Protein AF-A0A497NGQ5-F1 (afdb_monomer_lite)

Radius of gyration: 31.99 Å; chains: 1; bounding box: 76×25×79 Å

Foldseek 3Di:
DPPVVVVVVVVVVVVVVVVVVVVVVVVVVVVVVVVVVVVVPPPPPDPPQQDQQDADCDDPRGGDGNVPDQLVVLVVCLVPDDPPDPNHDPNSNVNCVVCVVVSVVVVVVVVD

Structure (mmCIF, N/CA/C/O backbone):
data_AF-A0A497NGQ5-F1
#
_entry.id   AF-A0A497NGQ5-F1
#
loop_
_atom_site.group_PDB
_atom_site.id
_atom_site.type_symbol
_atom_site.label_atom_id
_atom_site.label_alt_id
_atom_site.label_comp_id
_atom_site.label_asym_id
_atom_site.label_entity_id
_atom_site.label_seq_id
_atom_site.pdbx_PDB_ins_code
_atom_site.Cartn_x
_atom_site.Cartn_y
_atom_site.Cartn_z
_atom_site.occupancy
_atom_site.B_iso_or_equiv
_atom_site.auth_seq_id
_atom_site.auth_comp_id
_atom_site.auth_asym_id
_atom_site.auth_atom_id
_atom_site.pdbx_PDB_model_num
ATOM 1 N N . MET A 1 1 ? 57.419 -3.528 -59.168 1.00 58.94 1 MET A N 1
ATOM 2 C CA . MET A 1 1 ? 57.003 -3.843 -57.779 1.00 58.94 1 MET A CA 1
ATOM 3 C C . MET A 1 1 ? 55.748 -3.108 -57.277 1.00 58.94 1 MET A C 1
ATOM 5 O O . MET A 1 1 ? 55.153 -3.591 -56.328 1.00 58.94 1 MET A O 1
ATOM 9 N N . GLY A 1 2 ? 55.272 -2.009 -57.889 1.00 70.38 2 GLY A N 1
ATOM 10 C CA . GLY A 1 2 ? 54.197 -1.188 -57.288 1.00 70.38 2 GLY A CA 1
ATOM 11 C C . GLY A 1 2 ? 52.752 -1.724 -57.343 1.00 70.38 2 GLY A C 1
ATOM 12 O O . GLY A 1 2 ? 51.995 -1.528 -56.400 1.00 70.38 2 GLY A O 1
ATOM 13 N N . LYS A 1 3 ? 52.331 -2.424 -58.407 1.00 72.06 3 LYS A N 1
ATOM 14 C CA . LYS A 1 3 ? 50.900 -2.763 -58.611 1.00 72.06 3 LYS A CA 1
ATOM 15 C C . LYS A 1 3 ? 50.364 -3.842 -57.656 1.00 72.06 3 LYS A C 1
ATOM 17 O O . LYS A 1 3 ? 49.210 -3.763 -57.241 1.00 72.06 3 LYS A O 1
ATOM 22 N N . SER A 1 4 ? 51.188 -4.829 -57.298 1.00 74.31 4 SER A N 1
ATOM 23 C CA . SER A 1 4 ? 50.802 -5.893 -56.357 1.00 74.31 4 SER A CA 1
ATOM 24 C C . SER A 1 4 ? 50.713 -5.376 -54.921 1.00 74.31 4 SER A C 1
ATOM 26 O O . SER A 1 4 ? 49.785 -5.730 -54.203 1.00 74.31 4 SER A O 1
ATOM 28 N N . PHE A 1 5 ? 51.615 -4.468 -54.537 1.00 74.25 5 PHE A N 1
ATOM 29 C CA . PHE A 1 5 ? 51.617 -3.831 -53.220 1.00 74.25 5 PHE A CA 1
ATOM 30 C C . PHE A 1 5 ? 50.379 -2.948 -53.005 1.00 74.25 5 PHE A C 1
ATOM 32 O O . PHE A 1 5 ? 49.721 -3.039 -51.976 1.00 74.25 5 PHE A O 1
ATOM 39 N N . ILE A 1 6 ? 49.988 -2.172 -54.022 1.00 78.31 6 ILE A N 1
ATOM 40 C CA . ILE A 1 6 ? 48.772 -1.344 -53.977 1.00 78.31 6 ILE A CA 1
ATOM 41 C C . ILE A 1 6 ? 47.511 -2.213 -53.856 1.00 78.31 6 ILE A C 1
ATOM 43 O O . ILE A 1 6 ? 46.589 -1.857 -53.127 1.00 78.31 6 ILE A O 1
ATOM 47 N N . LYS A 1 7 ? 47.455 -3.368 -54.537 1.00 77.69 7 LYS A N 1
ATOM 48 C CA . LYS A 1 7 ? 46.337 -4.316 -54.390 1.00 77.69 7 LYS A CA 1
ATOM 49 C C . LYS A 1 7 ? 46.268 -4.893 -52.975 1.00 77.69 7 LYS A C 1
ATOM 51 O O . LYS A 1 7 ? 45.189 -4.891 -52.397 1.00 77.69 7 LYS A O 1
ATOM 56 N N . LEU A 1 8 ? 47.400 -5.322 -52.417 1.00 76.00 8 LEU A N 1
ATOM 57 C CA . LEU A 1 8 ? 47.479 -5.840 -51.047 1.00 76.00 8 LEU A CA 1
ATOM 58 C C . LEU A 1 8 ? 47.040 -4.786 -50.022 1.00 76.00 8 LEU A C 1
ATOM 60 O O . LEU A 1 8 ? 46.185 -5.077 -49.195 1.00 76.00 8 LEU A O 1
ATOM 64 N N . TYR A 1 9 ? 47.526 -3.549 -50.150 1.00 83.62 9 TYR A N 1
ATOM 65 C CA . TYR A 1 9 ? 47.144 -2.438 -49.275 1.00 83.62 9 TYR A CA 1
ATOM 66 C C . TYR A 1 9 ? 45.639 -2.133 -49.328 1.00 83.62 9 TYR A C 1
ATOM 68 O O . TYR A 1 9 ? 44.996 -1.938 -48.298 1.00 83.62 9 TYR A O 1
ATOM 76 N N . ARG A 1 10 ? 45.038 -2.147 -50.524 1.00 81.56 10 ARG A N 1
ATOM 77 C CA . ARG A 1 10 ? 43.590 -1.936 -50.673 1.00 81.56 10 ARG A CA 1
ATOM 78 C C . ARG A 1 10 ? 42.783 -3.056 -50.025 1.00 81.56 10 ARG A C 1
ATOM 80 O O . ARG A 1 10 ? 41.806 -2.763 -49.348 1.00 81.56 10 ARG A O 1
ATOM 87 N N . VAL A 1 11 ? 43.200 -4.311 -50.190 1.00 82.56 11 VAL A N 1
ATOM 88 C CA . VAL A 1 11 ? 42.530 -5.457 -49.554 1.00 82.56 11 VAL A CA 1
ATOM 89 C C . VAL A 1 11 ? 42.614 -5.355 -48.030 1.00 82.56 11 VAL A C 1
ATOM 91 O O . VAL A 1 11 ? 41.604 -5.527 -47.357 1.00 82.56 11 VAL A O 1
ATOM 94 N N . THR A 1 12 ? 43.773 -4.994 -47.474 1.00 80.00 12 THR A N 1
ATOM 95 C CA . THR A 1 12 ? 43.925 -4.850 -46.018 1.00 80.00 12 THR A CA 1
ATOM 96 C C . THR A 1 12 ? 43.100 -3.702 -45.442 1.00 80.00 12 THR A C 1
ATOM 98 O O . THR A 1 12 ? 42.539 -3.848 -44.361 1.00 80.00 12 THR A O 1
ATOM 101 N N . VAL A 1 13 ? 42.980 -2.578 -46.158 1.00 84.62 13 VAL A N 1
ATOM 102 C CA . VAL A 1 13 ? 42.166 -1.433 -45.714 1.00 84.62 13 VAL A CA 1
ATOM 103 C C . VAL A 1 13 ? 40.673 -1.769 -45.732 1.00 84.62 13 VAL A C 1
ATOM 105 O O . VAL A 1 13 ? 39.967 -1.398 -44.800 1.00 84.62 13 VAL A O 1
ATOM 108 N N . LEU A 1 14 ? 40.200 -2.516 -46.736 1.00 82.00 14 LEU A N 1
ATOM 109 C CA . LEU A 1 14 ? 38.805 -2.969 -46.800 1.00 82.00 14 LEU A CA 1
ATOM 110 C C . LEU A 1 14 ? 38.466 -3.920 -45.645 1.00 82.00 14 LEU A C 1
ATOM 112 O O . LEU A 1 14 ? 37.474 -3.714 -44.955 1.00 82.00 14 LEU A O 1
ATOM 116 N N . ILE A 1 15 ? 39.342 -4.891 -45.364 1.00 80.44 15 ILE A N 1
ATOM 117 C CA . ILE A 1 15 ? 39.164 -5.810 -44.229 1.00 80.44 15 ILE A CA 1
ATOM 118 C C . ILE A 1 15 ? 39.146 -5.038 -42.901 1.00 80.44 15 ILE A C 1
ATOM 120 O O . ILE A 1 15 ? 38.314 -5.309 -42.038 1.00 80.44 15 ILE A O 1
ATOM 124 N N . LEU A 1 16 ? 40.035 -4.055 -42.731 1.00 83.81 16 LEU A N 1
ATOM 125 C CA . LEU A 1 16 ? 40.086 -3.241 -41.515 1.00 83.81 16 LEU A CA 1
ATOM 126 C C . LEU A 1 16 ? 38.807 -2.409 -41.326 1.00 83.81 16 LEU A C 1
ATOM 128 O O . LEU A 1 16 ? 38.309 -2.295 -40.206 1.00 83.81 16 LEU A O 1
ATOM 132 N N . GLN A 1 17 ? 38.262 -1.860 -42.413 1.00 84.44 17 GLN A N 1
ATOM 133 C CA . GLN A 1 17 ? 37.005 -1.113 -42.402 1.00 84.44 17 GLN A CA 1
ATOM 134 C C . GLN A 1 17 ? 35.814 -2.002 -42.009 1.00 84.44 17 GLN A C 1
ATOM 136 O O . GLN A 1 17 ? 34.970 -1.574 -41.216 1.00 84.44 17 GLN A O 1
ATOM 141 N N . ASP A 1 18 ? 35.762 -3.243 -42.496 1.00 88.06 18 ASP A N 1
ATOM 142 C CA . ASP A 1 18 ? 34.698 -4.194 -42.153 1.00 88.06 18 ASP A CA 1
ATOM 143 C C . ASP A 1 18 ? 34.775 -4.626 -40.682 1.00 88.06 18 ASP A C 1
ATOM 145 O O . ASP A 1 18 ? 33.766 -4.617 -39.974 1.00 88.06 18 ASP A O 1
ATOM 149 N N . VAL A 1 19 ? 35.979 -4.913 -40.174 1.00 88.50 19 VAL A N 1
ATOM 150 C CA . VAL A 1 19 ? 36.190 -5.269 -38.759 1.00 88.50 19 VAL A CA 1
ATOM 151 C C . VAL A 1 19 ? 35.794 -4.116 -37.835 1.00 88.50 19 VAL A C 1
ATOM 153 O O . VAL A 1 19 ? 35.096 -4.332 -36.842 1.00 88.50 19 VAL A O 1
ATOM 156 N N . LEU A 1 20 ? 36.181 -2.881 -38.173 1.00 86.56 20 LEU A N 1
ATOM 157 C CA . LEU A 1 20 ? 35.798 -1.697 -37.403 1.00 86.56 20 LEU A CA 1
ATOM 158 C C . LEU A 1 20 ? 34.275 -1.501 -37.400 1.00 86.56 20 LEU A C 1
ATOM 160 O O . LEU A 1 20 ? 33.694 -1.196 -36.359 1.00 86.56 20 LEU A O 1
ATOM 164 N N . SER A 1 21 ? 33.618 -1.737 -38.538 1.00 82.38 21 SER A N 1
ATOM 165 C CA . SER A 1 21 ? 32.160 -1.638 -38.662 1.00 82.38 21 SER A CA 1
ATOM 166 C C . SER A 1 21 ? 31.440 -2.634 -37.747 1.00 82.38 21 SER A C 1
ATOM 168 O O . SER A 1 21 ? 30.502 -2.252 -37.048 1.00 82.38 21 SER A O 1
ATOM 170 N N . VAL A 1 22 ? 31.912 -3.882 -37.667 1.00 86.12 22 VAL A N 1
ATOM 171 C CA . VAL A 1 22 ? 31.340 -4.907 -36.773 1.00 86.12 22 VAL A CA 1
ATOM 172 C C . VAL A 1 22 ? 31.482 -4.517 -35.299 1.00 86.12 22 VAL A C 1
ATOM 174 O O . VAL A 1 22 ? 30.517 -4.642 -34.547 1.00 86.12 22 VAL A O 1
ATOM 177 N N . ILE A 1 23 ? 32.639 -3.990 -34.880 1.00 87.50 23 ILE A N 1
ATOM 178 C CA . ILE A 1 23 ? 32.867 -3.537 -33.494 1.00 87.50 23 ILE A CA 1
ATOM 179 C C . ILE A 1 23 ? 31.927 -2.380 -33.128 1.00 87.50 23 ILE A C 1
ATOM 181 O O . ILE A 1 23 ? 31.348 -2.351 -32.042 1.00 87.50 23 ILE A O 1
ATOM 185 N N . LEU A 1 24 ? 31.733 -1.422 -34.037 1.00 82.88 24 LEU A N 1
ATOM 186 C CA . LEU A 1 24 ? 30.820 -0.303 -33.799 1.00 82.88 24 LEU A CA 1
ATOM 187 C C . LEU A 1 24 ? 29.360 -0.770 -33.700 1.00 82.88 24 LEU A C 1
ATOM 189 O O . LEU A 1 24 ? 28.616 -0.275 -32.851 1.00 82.88 24 LEU A O 1
ATOM 193 N N . ILE A 1 25 ? 28.952 -1.749 -34.513 1.00 83.62 25 ILE A N 1
ATOM 194 C CA . ILE A 1 25 ? 27.608 -2.342 -34.462 1.00 83.62 25 ILE A CA 1
ATOM 195 C C . ILE A 1 25 ? 27.387 -3.079 -33.134 1.00 83.62 25 ILE A C 1
ATOM 197 O O . ILE A 1 25 ? 26.349 -2.886 -32.501 1.00 83.62 25 IL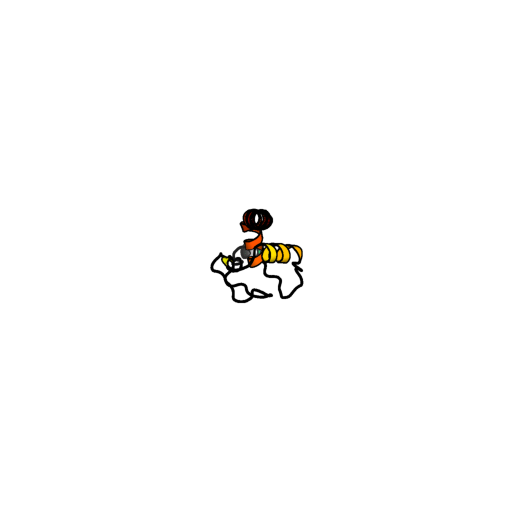E A O 1
ATOM 201 N N . THR A 1 26 ? 28.351 -3.872 -32.661 1.00 79.75 26 THR A N 1
ATOM 202 C CA . THR A 1 26 ? 28.204 -4.612 -31.395 1.00 79.75 26 THR A CA 1
ATOM 203 C C . THR A 1 26 ? 28.148 -3.682 -30.181 1.00 79.75 26 THR A C 1
ATOM 205 O O . THR A 1 26 ? 27.306 -3.885 -29.304 1.00 79.75 26 THR A O 1
ATOM 208 N N . LEU A 1 27 ? 28.945 -2.608 -30.154 1.00 83.50 27 LEU A N 1
ATOM 209 C CA . LEU A 1 27 ? 28.874 -1.577 -29.109 1.00 83.50 27 LEU A CA 1
ATOM 210 C C . LEU A 1 27 ? 27.521 -0.847 -29.103 1.00 83.50 27 LEU A C 1
ATOM 212 O O . LEU A 1 27 ? 26.946 -0.602 -28.039 1.00 83.50 27 LEU A O 1
ATOM 216 N N . ARG A 1 28 ? 26.969 -0.543 -30.286 1.00 83.31 28 ARG A N 1
ATOM 217 C CA . ARG A 1 28 ? 25.625 0.042 -30.421 1.00 83.31 28 ARG A CA 1
ATOM 218 C C . ARG A 1 28 ? 24.546 -0.897 -29.894 1.00 83.31 28 ARG A C 1
ATOM 220 O O . ARG A 1 28 ? 23.708 -0.452 -29.112 1.00 83.31 28 ARG A O 1
ATOM 227 N N . ILE A 1 29 ? 24.599 -2.180 -30.246 1.00 79.88 29 ILE A N 1
ATOM 228 C CA . ILE A 1 29 ? 23.654 -3.186 -29.745 1.00 79.88 29 ILE A CA 1
ATOM 229 C C . ILE A 1 29 ? 23.740 -3.282 -28.217 1.00 79.88 29 ILE A C 1
ATOM 231 O O . ILE A 1 29 ? 22.704 -3.269 -27.560 1.00 79.88 29 ILE A O 1
ATOM 235 N N . HIS A 1 30 ? 24.943 -3.276 -27.633 1.00 77.50 30 HIS A N 1
ATOM 236 C CA . HIS A 1 30 ? 25.106 -3.306 -26.177 1.00 77.50 30 HIS A CA 1
ATOM 237 C C . HIS A 1 30 ? 24.454 -2.092 -25.491 1.00 77.50 30 HIS A C 1
ATOM 239 O O . HIS A 1 30 ? 23.723 -2.258 -24.517 1.00 77.50 30 HIS A O 1
ATOM 245 N N . SER A 1 31 ? 24.624 -0.879 -26.036 1.00 79.88 31 SER A N 1
ATOM 246 C CA . SER A 1 31 ? 23.963 0.324 -25.500 1.00 79.88 31 SER A CA 1
ATOM 247 C C . SER A 1 31 ? 22.434 0.271 -25.594 1.00 79.88 31 SER A C 1
ATOM 249 O O . SER A 1 31 ? 21.743 0.677 -24.662 1.00 79.88 31 SER A O 1
ATOM 251 N N . VAL A 1 32 ? 21.896 -0.276 -26.689 1.00 81.56 32 VAL A N 1
ATOM 252 C CA . VAL A 1 32 ? 20.448 -0.418 -26.895 1.00 81.56 32 VAL A CA 1
ATOM 253 C C . VAL A 1 32 ? 19.872 -1.480 -25.960 1.00 81.56 32 VAL A C 1
ATOM 255 O O . VAL A 1 32 ? 18.817 -1.255 -25.378 1.00 81.56 32 VAL A O 1
ATOM 258 N N . VAL A 1 33 ? 20.577 -2.592 -25.739 1.00 79.38 33 VAL A N 1
ATOM 259 C CA . VAL A 1 33 ? 20.178 -3.628 -24.774 1.00 79.38 33 VAL A CA 1
ATOM 260 C C . VAL A 1 33 ? 20.172 -3.079 -23.346 1.00 79.38 33 VAL A C 1
ATOM 262 O O . VAL A 1 33 ? 19.211 -3.316 -22.619 1.00 79.38 33 VAL A O 1
ATOM 265 N N . LEU A 1 34 ? 21.175 -2.288 -22.946 1.00 73.62 34 LEU A N 1
ATOM 266 C CA . LEU A 1 34 ? 21.182 -1.622 -21.636 1.00 73.62 34 LEU A CA 1
ATOM 267 C C . LEU A 1 34 ? 20.012 -0.636 -21.489 1.00 73.62 34 LEU A C 1
ATOM 269 O O . LEU A 1 34 ? 19.352 -0.613 -20.452 1.00 73.62 34 LEU A O 1
ATOM 273 N N .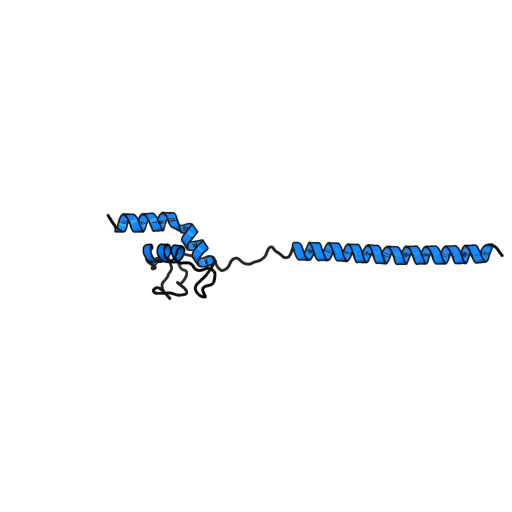 LEU A 1 35 ? 19.688 0.126 -22.537 1.00 70.12 35 LEU A N 1
ATOM 274 C CA . LEU A 1 35 ? 18.511 1.002 -22.555 1.00 70.12 35 LEU A CA 1
ATOM 275 C C . LEU A 1 35 ? 17.193 0.212 -22.471 1.00 70.12 35 LEU A C 1
ATOM 277 O O . LEU A 1 35 ? 16.279 0.618 -21.754 1.00 70.12 35 LEU A O 1
ATOM 281 N N . GLN A 1 36 ? 17.102 -0.940 -23.139 1.00 70.19 36 GLN A N 1
ATOM 282 C CA . GLN A 1 36 ? 15.953 -1.845 -23.041 1.00 70.19 36 GLN A CA 1
ATOM 283 C C . GLN A 1 36 ? 15.822 -2.471 -21.646 1.00 70.19 36 GLN A C 1
ATOM 285 O O . GLN A 1 36 ? 14.708 -2.594 -21.138 1.00 70.19 36 GLN A O 1
ATOM 290 N N . MET A 1 37 ? 16.935 -2.808 -20.987 1.00 69.88 37 MET A N 1
ATOM 291 C CA . MET A 1 37 ? 16.936 -3.258 -19.589 1.00 69.88 37 MET A CA 1
ATOM 292 C C . MET A 1 37 ? 16.408 -2.170 -18.643 1.00 69.88 37 MET A C 1
ATOM 294 O O . MET A 1 37 ? 15.700 -2.487 -17.689 1.00 69.88 37 MET A O 1
ATOM 298 N N . PHE A 1 38 ? 16.675 -0.892 -18.931 1.00 61.22 38 PHE A N 1
ATOM 299 C CA . PHE A 1 38 ? 16.099 0.237 -18.193 1.00 61.22 38 PHE A CA 1
ATOM 300 C C . PHE A 1 38 ? 14.603 0.445 -18.471 1.00 61.22 38 PHE A C 1
ATOM 302 O O . PHE A 1 38 ? 13.855 0.772 -17.550 1.00 61.22 38 PHE A O 1
ATOM 309 N N . TRP A 1 39 ? 14.145 0.223 -19.706 1.00 59.06 39 TRP A N 1
ATOM 310 C CA . TRP A 1 39 ? 12.727 0.347 -20.074 1.00 59.06 39 TRP A CA 1
ATOM 311 C C . TRP A 1 39 ? 11.857 -0.823 -19.602 1.00 59.06 39 TRP A C 1
ATOM 313 O O . TRP A 1 39 ? 10.655 -0.655 -19.406 1.00 59.06 39 TRP A O 1
ATOM 323 N N . LYS A 1 40 ? 12.449 -1.982 -19.299 1.00 55.41 40 LYS A N 1
ATOM 324 C CA . LYS A 1 40 ? 11.758 -3.132 -18.693 1.00 55.41 40 LYS A CA 1
ATOM 325 C C . LYS A 1 40 ? 11.506 -2.963 -17.178 1.00 55.41 40 LYS A C 1
ATOM 327 O O . LYS A 1 40 ? 11.546 -3.928 -16.423 1.00 55.41 40 LYS A O 1
ATOM 332 N N . ARG A 1 41 ? 11.251 -1.731 -16.721 1.00 60.56 41 ARG A N 1
ATOM 333 C CA . ARG A 1 41 ? 11.052 -1.347 -15.307 1.00 60.56 41 ARG A CA 1
ATOM 334 C C . ARG A 1 41 ? 9.629 -0.852 -14.995 1.00 60.56 41 ARG A C 1
ATOM 336 O O . ARG A 1 41 ? 9.404 -0.313 -13.921 1.00 60.56 41 ARG A O 1
ATOM 343 N N . LYS A 1 42 ? 8.656 -0.998 -15.903 1.00 53.03 42 LYS A N 1
ATOM 344 C CA . LYS A 1 42 ? 7.331 -0.366 -15.728 1.00 53.03 42 LYS A CA 1
ATOM 345 C C . LYS A 1 42 ? 6.117 -1.297 -15.671 1.00 53.03 42 LYS A C 1
ATOM 347 O O . LYS A 1 42 ? 5.000 -0.807 -15.708 1.00 53.03 42 LYS A O 1
ATOM 352 N N . GLU A 1 43 ? 6.315 -2.600 -15.496 1.00 53.59 43 GLU A N 1
ATOM 353 C CA . GLU A 1 43 ? 5.212 -3.528 -15.190 1.00 53.59 43 GLU A CA 1
ATOM 354 C C . GLU A 1 43 ? 5.485 -4.294 -13.895 1.00 53.59 43 GLU A C 1
ATOM 356 O O . GLU A 1 43 ? 5.475 -5.522 -13.833 1.00 53.59 43 GLU A O 1
ATOM 361 N N . ILE A 1 44 ? 5.747 -3.545 -12.827 1.00 58.09 44 ILE A N 1
ATOM 362 C CA . ILE A 1 44 ? 5.455 -4.049 -11.490 1.00 58.09 44 ILE A CA 1
ATOM 363 C C . ILE A 1 44 ? 3.938 -3.925 -11.375 1.00 58.09 44 ILE A C 1
ATOM 365 O O . ILE A 1 44 ? 3.432 -2.811 -11.256 1.00 58.09 44 ILE A O 1
ATOM 369 N N . LYS A 1 45 ? 3.210 -5.042 -11.497 1.00 48.62 45 LYS A N 1
ATOM 370 C CA . LYS A 1 45 ? 1.804 -5.084 -11.081 1.00 48.62 45 LYS A CA 1
ATOM 371 C C . LYS A 1 45 ? 1.781 -4.594 -9.637 1.00 48.62 45 LYS A C 1
ATOM 373 O O . LYS A 1 45 ? 2.421 -5.220 -8.790 1.00 48.62 45 LYS A O 1
ATOM 378 N N . MET A 1 46 ? 1.155 -3.443 -9.388 1.00 53.38 46 MET A N 1
ATOM 379 C CA . MET A 1 46 ? 0.896 -3.034 -8.013 1.00 53.38 46 MET A CA 1
ATOM 380 C C . MET A 1 46 ? 0.111 -4.186 -7.369 1.00 53.38 46 MET A C 1
ATOM 382 O O . MET A 1 46 ? -0.749 -4.761 -8.043 1.00 53.38 46 MET A O 1
ATOM 386 N N . PRO A 1 47 ? 0.512 -4.642 -6.171 1.00 56.91 47 PRO A N 1
ATOM 387 C CA . PRO A 1 47 ? -0.175 -5.740 -5.506 1.00 56.91 47 PRO A CA 1
ATOM 388 C C . PRO A 1 47 ? -1.657 -5.386 -5.408 1.00 56.91 47 PRO A C 1
ATOM 390 O O . PRO A 1 47 ? -1.936 -4.230 -5.112 1.00 56.91 47 PRO A O 1
ATOM 393 N N . ASP A 1 48 ? -2.530 -6.356 -5.718 1.00 63.47 48 ASP A N 1
ATOM 394 C CA . ASP A 1 48 ? -3.990 -6.206 -5.816 1.00 63.47 48 ASP A CA 1
ATOM 395 C C . ASP A 1 48 ? -4.503 -5.087 -4.903 1.00 63.47 48 ASP A C 1
ATOM 397 O O . ASP A 1 48 ? -4.319 -5.161 -3.682 1.00 63.47 48 ASP A O 1
ATOM 401 N N . ASP A 1 49 ? -5.069 -4.037 -5.508 1.00 76.75 49 ASP A N 1
ATOM 402 C CA . ASP A 1 49 ? -5.606 -2.898 -4.768 1.00 76.75 49 ASP A CA 1
ATOM 403 C C . ASP A 1 49 ? -6.619 -3.444 -3.757 1.00 76.75 49 ASP A C 1
ATOM 405 O O . ASP A 1 49 ? -7.598 -4.100 -4.129 1.00 76.75 49 ASP A O 1
ATOM 409 N N . PHE A 1 50 ? -6.348 -3.245 -2.465 1.00 85.75 50 PHE A N 1
ATOM 410 C CA . PHE A 1 50 ? -7.327 -3.575 -1.440 1.00 85.75 50 PHE A CA 1
ATOM 411 C C . PHE A 1 50 ? -8.561 -2.702 -1.678 1.00 85.75 50 PHE A C 1
ATOM 413 O O . PHE A 1 50 ? -8.460 -1.521 -2.003 1.00 85.75 50 PHE A O 1
ATOM 420 N N . THR A 1 51 ? -9.722 -3.318 -1.538 1.00 89.38 51 THR A N 1
ATOM 421 C CA . THR A 1 51 ? -11.041 -2.695 -1.630 1.00 89.38 51 THR A CA 1
ATOM 422 C C . THR A 1 51 ? -11.815 -3.040 -0.365 1.00 89.38 51 THR A C 1
ATOM 424 O O . THR A 1 51 ? -11.390 -3.903 0.407 1.00 89.38 51 THR A O 1
ATOM 427 N N . ASP A 1 52 ? -12.978 -2.431 -0.174 1.00 89.38 52 ASP A N 1
ATOM 428 C CA . ASP A 1 52 ? -13.862 -2.710 0.965 1.00 89.38 52 ASP A CA 1
ATOM 429 C C . ASP A 1 52 ? -14.257 -4.201 1.045 1.00 89.38 52 ASP A C 1
ATOM 431 O O . ASP A 1 52 ? -14.369 -4.782 2.127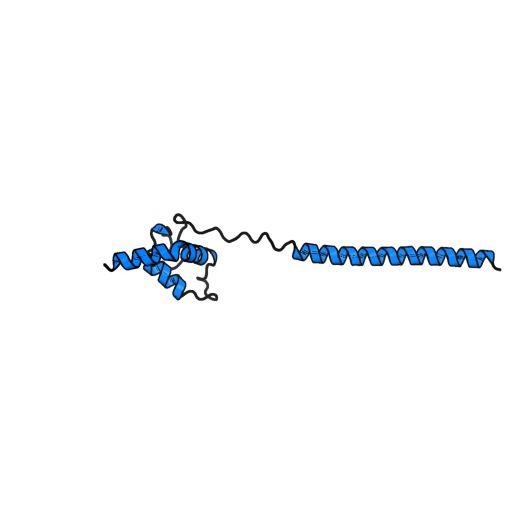 1.00 89.38 52 ASP A O 1
ATOM 435 N N . ASP A 1 53 ? -14.352 -4.860 -0.117 1.00 92.19 53 ASP A N 1
ATOM 436 C CA . ASP A 1 53 ? -14.618 -6.294 -0.268 1.00 92.19 53 ASP A CA 1
ATOM 437 C C . ASP A 1 53 ? -13.420 -7.200 0.046 1.00 92.19 53 ASP A C 1
ATOM 439 O O . ASP A 1 53 ? -13.578 -8.415 0.214 1.00 92.19 53 ASP A O 1
ATOM 443 N N . SER A 1 54 ? -12.208 -6.645 0.091 1.00 92.12 54 SER A N 1
ATOM 444 C CA . SER A 1 54 ? -10.993 -7.421 0.319 1.00 92.12 54 SER A CA 1
ATOM 445 C C . SER A 1 54 ? -10.975 -8.017 1.724 1.00 92.12 54 SER A C 1
ATOM 447 O O . SER A 1 54 ? -11.512 -7.463 2.676 1.00 92.12 54 SER A O 1
ATOM 449 N N . ILE A 1 55 ? -10.336 -9.177 1.864 1.00 94.31 55 ILE A N 1
ATOM 450 C CA . ILE A 1 55 ? -10.263 -9.883 3.142 1.00 94.31 55 ILE A CA 1
ATOM 451 C C . ILE A 1 55 ? -8.995 -9.482 3.891 1.00 94.31 55 ILE A C 1
ATOM 453 O O . ILE A 1 55 ? -7.892 -9.574 3.350 1.00 94.31 55 ILE A O 1
ATOM 457 N N . MET A 1 56 ? -9.143 -9.124 5.165 1.00 93.56 56 MET A N 1
ATOM 458 C CA . MET A 1 56 ? -8.039 -8.803 6.060 1.00 93.56 56 MET A CA 1
ATOM 459 C C . MET A 1 56 ? -7.081 -10.009 6.177 1.00 93.56 56 MET A C 1
ATOM 461 O O . MET A 1 56 ? -7.481 -11.081 6.657 1.00 93.56 56 MET A O 1
ATOM 465 N N . PRO A 1 57 ? -5.805 -9.873 5.766 1.00 91.50 57 PRO A N 1
ATOM 466 C CA . PRO A 1 57 ? -4.911 -11.018 5.581 1.00 91.50 57 PRO A CA 1
ATOM 467 C C . PRO A 1 57 ? -4.306 -11.560 6.887 1.00 91.50 57 PRO A C 1
ATOM 469 O O . PRO A 1 57 ? -3.914 -12.732 6.958 1.00 91.50 57 PRO A O 1
ATOM 472 N N . PHE A 1 58 ? -4.222 -10.738 7.937 1.00 91.19 58 PHE A N 1
ATOM 473 C CA . PHE A 1 58 ? -3.577 -11.083 9.208 1.00 91.19 58 PHE A CA 1
ATOM 474 C C . PHE A 1 58 ? -4.171 -10.305 10.394 1.00 91.19 58 PHE A C 1
ATOM 476 O O . PHE A 1 58 ? -5.114 -9.535 10.246 1.00 91.19 58 PHE A O 1
ATOM 483 N N . GLY A 1 59 ? -3.605 -10.516 11.585 1.00 90.06 59 GLY A N 1
ATOM 484 C CA . GLY A 1 59 ? -3.966 -9.763 12.784 1.00 90.06 59 GLY A CA 1
ATOM 485 C C . GLY A 1 59 ? -5.232 -10.275 13.467 1.00 90.06 59 GLY A C 1
ATOM 486 O O . GLY A 1 59 ? -5.677 -11.398 13.223 1.00 90.06 59 GLY A O 1
ATOM 487 N N . ALA A 1 60 ? -5.794 -9.450 14.350 1.00 91.00 60 ALA A N 1
ATOM 488 C CA . ALA A 1 60 ? -6.956 -9.806 15.167 1.00 91.00 60 ALA A CA 1
ATOM 489 C C . ALA A 1 60 ? -8.249 -9.925 14.341 1.00 91.00 60 ALA A C 1
ATOM 491 O O . ALA A 1 60 ? -9.135 -10.704 14.684 1.00 91.00 60 ALA A O 1
ATOM 492 N N . HIS A 1 61 ? -8.327 -9.198 13.224 1.00 94.56 61 HIS A N 1
ATOM 493 C CA . HIS A 1 61 ? -9.483 -9.166 12.327 1.00 94.56 61 HIS A CA 1
ATOM 494 C C . HIS A 1 61 ? -9.293 -10.033 11.074 1.00 94.56 61 HIS A C 1
ATOM 496 O O . HIS A 1 61 ? -10.021 -9.880 10.098 1.00 94.56 61 HIS A O 1
ATOM 502 N N . LYS A 1 62 ? -8.328 -10.964 11.090 1.00 93.69 62 LYS A N 1
ATOM 503 C CA . LYS A 1 62 ? -8.047 -11.854 9.958 1.00 93.69 62 LYS A CA 1
ATOM 504 C C . LYS A 1 62 ? -9.312 -12.573 9.479 1.00 93.69 62 LYS A C 1
ATOM 506 O O . LYS A 1 62 ? -10.001 -13.215 10.270 1.00 93.69 62 LYS A O 1
ATOM 511 N N . GLY A 1 63 ? -9.554 -12.541 8.170 1.00 93.94 63 GLY A N 1
ATOM 512 C CA . GLY A 1 63 ? -10.695 -13.213 7.543 1.00 93.94 63 GLY A CA 1
ATOM 513 C C . GLY A 1 63 ? -11.974 -12.375 7.471 1.00 93.94 63 GLY A C 1
ATOM 514 O O . GLY A 1 63 ? -12.930 -12.828 6.849 1.00 93.94 63 GLY A O 1
ATOM 515 N N . LYS A 1 64 ? -11.999 -11.177 8.067 1.00 95.75 64 LYS A N 1
ATOM 516 C CA . LYS A 1 64 ? -13.083 -10.201 7.882 1.00 95.75 64 LYS A CA 1
ATOM 517 C C . LYS A 1 64 ? -12.878 -9.393 6.602 1.00 95.75 64 LYS A C 1
ATOM 519 O O . LYS A 1 64 ? -11.741 -9.281 6.145 1.00 95.75 64 LYS A O 1
ATOM 524 N N . ARG A 1 65 ? -13.956 -8.842 6.040 1.00 95.31 65 ARG A N 1
ATOM 525 C CA . ARG A 1 65 ? -13.866 -7.851 4.955 1.00 95.31 65 ARG A CA 1
ATOM 526 C C . ARG A 1 65 ? -13.293 -6.550 5.503 1.00 95.31 65 ARG A C 1
ATOM 528 O O . ARG A 1 65 ? -13.457 -6.295 6.693 1.00 95.31 65 ARG A O 1
ATOM 535 N N . MET A 1 66 ? -12.629 -5.759 4.665 1.00 92.38 66 MET A N 1
ATOM 536 C CA . MET A 1 66 ? -12.022 -4.492 5.079 1.00 92.38 66 MET A CA 1
ATOM 537 C C . MET A 1 66 ? -13.058 -3.531 5.673 1.00 92.38 66 MET A C 1
ATOM 539 O O . MET A 1 66 ? -12.772 -2.941 6.708 1.00 92.38 66 MET A O 1
ATOM 543 N N . GLU A 1 67 ? -14.275 -3.475 5.118 1.00 93.44 67 GLU A N 1
ATOM 544 C CA . GLU A 1 67 ? -15.380 -2.666 5.672 1.00 93.44 67 GLU A CA 1
ATOM 545 C C . GLU A 1 67 ? -15.855 -3.110 7.068 1.00 93.44 67 GLU A C 1
ATOM 547 O O . GLU A 1 67 ? -16.396 -2.315 7.828 1.00 93.44 67 GLU A O 1
ATOM 552 N N . ASP A 1 68 ? -15.651 -4.382 7.429 1.00 95.06 68 ASP A N 1
ATOM 553 C CA . ASP A 1 68 ? -16.043 -4.933 8.733 1.00 95.06 68 ASP A CA 1
ATOM 554 C C . ASP A 1 68 ? -14.921 -4.783 9.785 1.00 95.06 68 ASP A C 1
ATOM 556 O O . ASP A 1 68 ? -15.044 -5.251 10.931 1.00 95.06 68 ASP A O 1
ATOM 560 N N . VAL A 1 69 ? -13.768 -4.228 9.394 1.00 94.88 69 VAL A N 1
ATOM 561 C CA . VAL A 1 69 ? -12.642 -3.972 10.293 1.00 94.88 69 VAL A CA 1
ATOM 562 C C . VAL A 1 69 ? -12.843 -2.600 10.942 1.00 94.88 69 VAL A C 1
ATOM 564 O O . VAL A 1 69 ? -13.021 -1.619 10.232 1.00 94.88 69 VAL A O 1
ATOM 567 N N . PRO A 1 70 ? -12.780 -2.498 12.281 1.00 95.50 70 PRO A N 1
ATOM 568 C CA . PRO A 1 70 ? -12.893 -1.220 12.971 1.00 95.50 70 PRO A CA 1
ATOM 569 C C . PRO A 1 70 ? -11.865 -0.187 12.492 1.00 95.50 70 PRO A C 1
ATOM 571 O O . PRO A 1 70 ? -10.681 -0.509 12.347 1.00 95.50 70 PRO A O 1
ATOM 574 N N . ALA A 1 71 ? -12.313 1.054 12.303 1.00 94.12 71 ALA A N 1
ATOM 575 C CA . ALA A 1 71 ? -11.469 2.156 11.851 1.00 94.12 71 ALA A CA 1
ATOM 576 C C . ALA A 1 71 ? -10.293 2.438 12.802 1.00 94.12 71 ALA A C 1
ATOM 578 O O . ALA A 1 71 ? -9.161 2.616 12.356 1.00 94.12 71 ALA A O 1
ATOM 579 N N . ASP A 1 72 ? -10.519 2.363 14.117 1.00 94.69 72 ASP A N 1
ATOM 580 C CA . ASP A 1 72 ? -9.476 2.521 15.137 1.00 94.69 72 ASP A CA 1
ATOM 581 C C . ASP A 1 72 ? -8.360 1.469 15.014 1.00 94.69 72 ASP A C 1
ATOM 583 O O . ASP A 1 72 ? -7.180 1.778 15.191 1.00 94.69 72 ASP A O 1
ATOM 587 N N . TYR A 1 73 ? -8.712 0.231 14.657 1.00 93.81 73 TYR A N 1
ATOM 588 C CA . TYR A 1 73 ? -7.757 -0.843 14.410 1.00 93.81 73 TYR A CA 1
ATOM 589 C C . TYR A 1 73 ? -6.928 -0.598 13.146 1.00 93.81 73 TYR A C 1
ATOM 591 O O . TYR A 1 73 ? -5.730 -0.886 13.146 1.00 93.81 73 TYR A O 1
ATOM 599 N N . LEU A 1 74 ? -7.543 -0.079 12.078 1.00 92.75 74 LEU A N 1
ATOM 600 C CA . LEU A 1 74 ? -6.846 0.248 10.830 1.00 92.75 74 LEU A CA 1
ATOM 601 C C . LEU A 1 74 ? -5.858 1.404 11.024 1.00 92.75 74 LEU A C 1
ATOM 603 O O . LEU A 1 74 ? -4.708 1.282 10.605 1.00 92.75 74 LEU A O 1
ATOM 607 N N . LEU A 1 75 ? -6.263 2.459 11.735 1.00 92.25 75 LEU A N 1
ATOM 608 C CA . LEU A 1 75 ? -5.383 3.576 12.094 1.00 92.25 75 LEU A CA 1
ATOM 609 C C . LEU A 1 75 ? -4.234 3.114 13.002 1.00 92.25 75 LEU A C 1
ATOM 611 O O . LEU A 1 75 ? -3.066 3.387 12.732 1.00 92.25 75 LEU A O 1
ATOM 615 N N . TRP A 1 76 ? -4.531 2.304 14.026 1.00 92.69 76 TRP A N 1
ATOM 616 C CA . TRP A 1 76 ? -3.494 1.700 14.871 1.00 92.69 76 TRP A CA 1
ATOM 617 C C . TRP A 1 76 ? -2.494 0.869 14.057 1.00 92.69 76 TRP A C 1
ATOM 619 O O . TRP A 1 76 ? -1.295 0.863 14.355 1.00 92.69 76 TRP A O 1
ATOM 629 N N . LEU A 1 77 ? -2.975 0.146 13.042 1.00 91.06 77 LEU A N 1
ATOM 630 C CA . LEU A 1 77 ? -2.140 -0.703 12.203 1.00 91.06 77 LEU A CA 1
ATOM 631 C C . LEU A 1 77 ? -1.148 0.114 11.367 1.00 91.06 77 LEU A C 1
ATOM 633 O O . LEU A 1 77 ? -0.021 -0.348 11.166 1.00 91.06 77 LEU A O 1
ATOM 637 N N . GLU A 1 78 ? -1.559 1.288 10.889 1.00 88.12 78 GLU A N 1
ATOM 638 C CA . GLU A 1 78 ? -0.702 2.248 10.188 1.00 88.12 78 GLU A CA 1
ATOM 639 C C . GLU A 1 78 ? 0.394 2.794 11.106 1.00 88.12 78 GLU A C 1
ATOM 641 O O . GLU A 1 78 ? 1.577 2.677 10.780 1.00 88.12 78 GLU A O 1
ATOM 646 N N . ASP A 1 79 ? 0.029 3.248 12.305 1.00 88.38 79 ASP A N 1
ATOM 647 C CA . ASP A 1 79 ? 0.976 3.785 13.291 1.00 88.38 79 ASP A CA 1
ATOM 648 C C . ASP A 1 79 ? 2.010 2.753 13.771 1.00 88.38 79 ASP A C 1
ATOM 650 O O . ASP A 1 79 ? 3.140 3.092 14.130 1.00 88.38 79 ASP A O 1
ATOM 654 N N . ASN A 1 80 ? 1.633 1.472 13.788 1.00 86.38 80 ASN A N 1
ATOM 655 C CA . ASN A 1 80 ? 2.469 0.374 14.281 1.00 86.38 80 ASN A CA 1
ATOM 656 C C . ASN A 1 80 ? 3.101 -0.455 13.150 1.00 86.38 80 ASN A C 1
ATOM 658 O O . ASN A 1 80 ? 3.631 -1.548 13.388 1.00 86.38 80 ASN A O 1
ATOM 662 N N . ALA A 1 81 ? 3.060 0.045 11.915 1.00 81.38 81 ALA A N 1
ATOM 663 C CA . ALA A 1 81 ? 3.610 -0.627 10.750 1.00 81.38 81 ALA A CA 1
ATOM 664 C C . ALA A 1 81 ? 5.145 -0.702 10.800 1.00 81.38 81 ALA A C 1
ATOM 666 O O . ALA A 1 81 ? 5.853 0.253 10.485 1.00 81.38 81 ALA A O 1
ATOM 667 N N . ASP A 1 82 ? 5.694 -1.875 11.120 1.00 79.06 82 ASP A N 1
ATOM 668 C CA . ASP A 1 82 ? 7.119 -2.136 10.903 1.00 79.06 82 ASP A CA 1
ATOM 669 C C . ASP A 1 82 ? 7.343 -2.679 9.487 1.00 79.06 82 ASP A C 1
ATOM 671 O O . ASP A 1 82 ? 6.961 -3.806 9.169 1.00 79.06 82 ASP A O 1
ATOM 675 N N . THR A 1 83 ? 8.026 -1.896 8.650 1.00 73.12 83 THR A N 1
ATOM 676 C CA . THR A 1 83 ? 8.406 -2.260 7.270 1.00 73.12 83 THR A CA 1
ATOM 677 C C . THR A 1 83 ? 9.245 -3.539 7.162 1.00 73.12 83 THR A C 1
ATOM 679 O O . THR A 1 83 ? 9.343 -4.122 6.081 1.00 73.12 83 THR A O 1
ATOM 682 N N . LYS A 1 84 ? 9.851 -4.005 8.261 1.00 73.62 84 LYS A N 1
ATOM 683 C CA . LYS A 1 84 ? 10.606 -5.267 8.331 1.00 73.62 84 LYS A CA 1
ATOM 684 C C . LYS A 1 84 ? 9.772 -6.444 8.841 1.00 73.62 84 LYS A C 1
ATOM 686 O O . LYS A 1 84 ? 10.260 -7.577 8.856 1.00 73.62 84 LYS A O 1
ATOM 691 N N . SER A 1 85 ? 8.537 -6.201 9.268 1.00 74.56 85 SER A N 1
ATOM 692 C CA . SER A 1 85 ? 7.647 -7.227 9.798 1.00 74.56 85 SER A CA 1
ATOM 693 C C . SER A 1 85 ? 7.064 -8.098 8.688 1.00 74.56 85 SER A C 1
ATOM 695 O O . SER A 1 85 ? 6.756 -7.632 7.594 1.00 74.56 85 SER A O 1
ATOM 697 N N . ARG A 1 86 ? 6.824 -9.381 8.995 1.0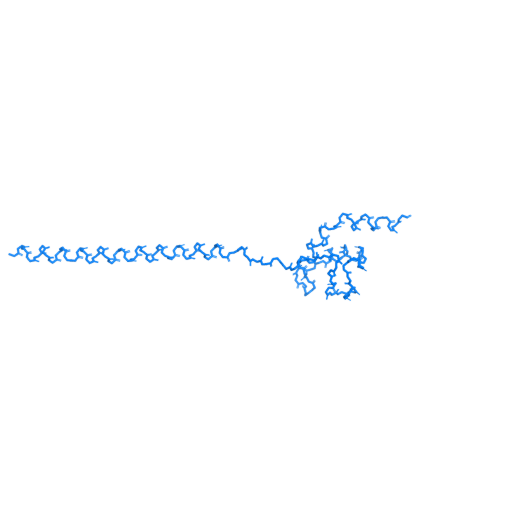0 67.31 86 ARG A N 1
ATOM 698 C CA . ARG A 1 86 ? 6.080 -10.294 8.102 1.00 67.31 86 ARG A CA 1
ATOM 699 C C . ARG A 1 86 ? 4.626 -9.865 7.894 1.00 67.31 86 ARG A C 1
ATOM 701 O O . ARG A 1 86 ? 3.979 -10.367 6.983 1.00 67.31 86 ARG A O 1
ATOM 708 N N . SER A 1 87 ? 4.128 -8.979 8.751 1.00 71.00 87 SER A N 1
ATOM 709 C CA . SER A 1 87 ? 2.798 -8.383 8.653 1.00 71.00 87 SER A CA 1
ATOM 710 C C . SER A 1 87 ? 2.774 -7.153 7.739 1.00 71.00 87 SER A C 1
ATOM 712 O O . SER A 1 87 ? 1.707 -6.607 7.497 1.00 71.00 87 SER A O 1
ATOM 714 N N . PHE A 1 88 ? 3.920 -6.688 7.230 1.00 81.12 88 PHE A N 1
ATOM 715 C CA . PHE A 1 88 ? 3.943 -5.529 6.347 1.00 81.12 88 PHE A CA 1
ATOM 716 C C . PHE A 1 88 ? 3.369 -5.884 4.971 1.00 81.12 88 PHE A C 1
ATOM 718 O O . PHE A 1 88 ? 3.917 -6.729 4.260 1.00 81.12 88 PHE A O 1
ATOM 725 N N . HIS A 1 89 ? 2.273 -5.227 4.590 1.00 85.19 89 HIS A N 1
ATOM 726 C CA . HIS A 1 89 ? 1.594 -5.463 3.321 1.00 85.19 89 HIS A CA 1
ATOM 727 C C . HIS A 1 89 ? 1.387 -4.134 2.575 1.00 85.19 89 HIS A C 1
ATOM 729 O O . HIS A 1 89 ? 0.430 -3.421 2.866 1.00 85.19 89 HIS A O 1
ATOM 735 N N . PRO A 1 90 ? 2.260 -3.773 1.613 1.00 84.69 90 PRO A N 1
ATOM 736 C CA . PRO A 1 90 ? 2.253 -2.450 0.979 1.00 84.69 90 PRO A CA 1
ATOM 737 C C . PRO A 1 90 ? 0.898 -2.022 0.397 1.00 84.69 90 PRO A C 1
ATOM 739 O O . PRO A 1 90 ? 0.514 -0.870 0.545 1.00 84.69 90 PRO A O 1
ATOM 742 N N . ALA A 1 91 ? 0.158 -2.949 -0.222 1.00 87.38 91 ALA A N 1
ATOM 743 C CA . ALA A 1 91 ? -1.164 -2.655 -0.785 1.00 87.38 91 ALA A CA 1
ATOM 744 C C . ALA A 1 91 ? -2.226 -2.350 0.282 1.00 87.38 91 ALA A C 1
ATOM 746 O O . ALA A 1 91 ? -3.094 -1.515 0.059 1.00 87.38 91 ALA A O 1
ATOM 747 N N . LEU A 1 92 ? -2.138 -2.992 1.452 1.00 88.94 92 LEU A N 1
ATOM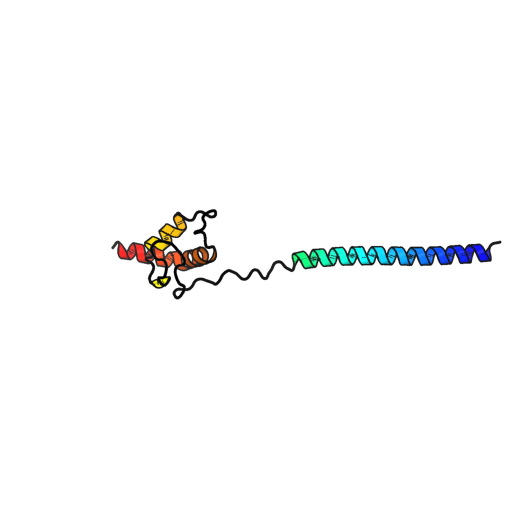 748 C CA . LEU A 1 92 ? -3.068 -2.749 2.555 1.00 88.94 92 LEU A CA 1
ATOM 749 C C . LEU A 1 92 ? -2.868 -1.338 3.114 1.00 88.94 92 LEU A C 1
ATOM 751 O O . LEU A 1 92 ? -3.833 -0.613 3.308 1.00 88.94 92 LEU A O 1
ATOM 755 N N . TYR A 1 93 ? -1.612 -0.934 3.313 1.00 88.44 93 TYR A N 1
ATOM 756 C CA . TYR A 1 93 ? -1.286 0.424 3.755 1.00 88.44 93 TYR A CA 1
ATOM 757 C C . TYR A 1 93 ? -1.653 1.479 2.710 1.00 88.44 93 TYR A C 1
ATOM 759 O O . TYR A 1 93 ? -2.110 2.556 3.071 1.00 88.44 93 TYR A O 1
ATOM 767 N N . GLY A 1 94 ? -1.517 1.156 1.419 1.00 88.06 94 GLY A N 1
ATOM 768 C CA . GLY A 1 94 ? -2.021 2.010 0.343 1.00 88.06 94 GLY A CA 1
ATOM 769 C C . GLY A 1 94 ? -3.531 2.245 0.442 1.00 88.06 94 GLY A C 1
ATOM 770 O O . GLY A 1 94 ? -3.977 3.381 0.310 1.00 88.06 94 GLY A O 1
ATOM 771 N N . TYR A 1 95 ? -4.302 1.197 0.738 1.00 89.69 95 TYR A N 1
ATOM 772 C CA . TYR A 1 95 ? -5.742 1.315 0.969 1.00 89.69 95 TYR A CA 1
ATOM 773 C C . TYR A 1 95 ? -6.069 2.135 2.220 1.00 89.69 95 TYR A C 1
ATOM 775 O O . TYR A 1 95 ? -6.824 3.097 2.113 1.00 89.69 95 TYR A O 1
ATOM 783 N N . ILE A 1 96 ? -5.461 1.825 3.373 1.00 90.69 96 ILE A N 1
ATOM 784 C CA . ILE A 1 96 ? -5.711 2.556 4.631 1.00 90.69 96 ILE A CA 1
ATOM 785 C C . ILE A 1 96 ? -5.427 4.050 4.440 1.00 90.69 96 ILE A C 1
ATOM 787 O O . ILE A 1 96 ? -6.276 4.879 4.749 1.00 90.69 96 ILE A O 1
ATOM 791 N N . SER A 1 97 ? -4.297 4.388 3.815 1.00 88.69 97 SER A N 1
ATOM 792 C CA . SER A 1 97 ? -3.932 5.776 3.520 1.00 88.69 97 SER A CA 1
ATOM 793 C C . SER A 1 97 ? -4.926 6.470 2.575 1.00 88.69 97 SER A C 1
ATOM 795 O O . SER A 1 97 ? -5.151 7.670 2.700 1.00 88.69 97 SE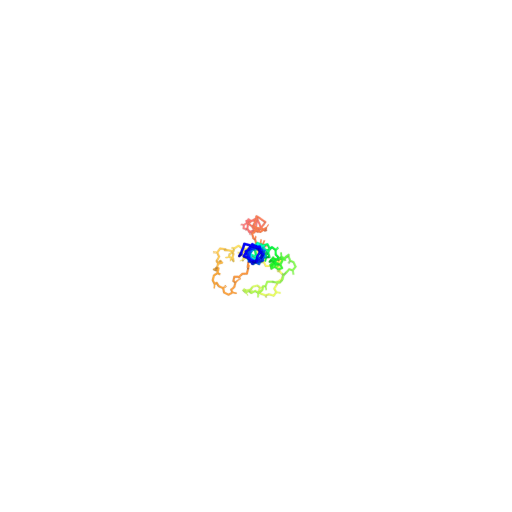R A O 1
ATOM 797 N N . SER A 1 98 ? -5.563 5.738 1.653 1.00 86.19 98 SER A N 1
ATOM 798 C CA . SER A 1 98 ? -6.570 6.305 0.743 1.00 86.19 98 SER A CA 1
ATOM 799 C C . SER A 1 98 ? -7.921 6.607 1.403 1.00 86.19 98 SER A C 1
ATOM 801 O O . SER A 1 98 ? -8.666 7.434 0.880 1.00 86.19 98 SER A O 1
ATOM 803 N N . VAL A 1 99 ? -8.224 5.961 2.536 1.00 88.38 99 VAL A N 1
ATOM 804 C CA . VAL A 1 99 ? -9.486 6.111 3.289 1.00 88.38 99 VAL A CA 1
ATOM 805 C C . VAL A 1 99 ? -9.259 6.826 4.635 1.00 88.38 99 VAL A C 1
ATOM 807 O O . VAL A 1 99 ? -10.197 7.018 5.398 1.00 88.38 99 VAL A O 1
ATOM 810 N N . TYR A 1 100 ? -8.030 7.273 4.917 1.00 89.19 100 TYR A N 1
ATOM 811 C CA . TYR A 1 100 ? -7.602 7.805 6.217 1.00 89.19 100 TYR A CA 1
ATOM 812 C C . TYR A 1 100 ? -8.549 8.862 6.802 1.00 89.19 100 TYR A C 1
ATOM 814 O O . TYR A 1 100 ? -8.987 8.720 7.941 1.00 89.19 100 TYR A O 1
ATOM 822 N N . ASP A 1 101 ? -8.916 9.875 6.010 1.00 90.44 101 ASP A N 1
ATOM 823 C CA . ASP A 1 101 ? -9.781 10.977 6.457 1.00 90.44 101 ASP A CA 1
ATOM 824 C C . ASP A 1 101 ? -11.158 10.475 6.935 1.00 90.44 101 ASP A C 1
ATOM 826 O O . ASP A 1 101 ? -11.699 10.966 7.923 1.00 90.44 101 ASP A O 1
ATOM 830 N N . VAL A 1 102 ? -11.709 9.462 6.256 1.00 92.12 102 VAL A N 1
ATOM 831 C CA . VAL A 1 102 ? -12.999 8.848 6.612 1.00 92.12 102 VAL A CA 1
ATOM 832 C C . VAL A 1 102 ? -12.861 8.037 7.899 1.00 92.12 102 VAL A C 1
ATOM 834 O O . VAL A 1 102 ? -13.715 8.126 8.776 1.00 92.12 102 VAL A O 1
ATOM 837 N N . LEU A 1 103 ? -11.767 7.284 8.044 1.00 91.38 103 LEU A N 1
ATOM 838 C CA . LEU A 1 103 ? -11.495 6.503 9.253 1.00 91.38 103 LEU A CA 1
ATOM 839 C C . LEU A 1 103 ? -11.323 7.407 10.484 1.00 91.38 103 LEU A C 1
ATOM 841 O O . LEU A 1 103 ? -11.781 7.057 11.572 1.00 91.38 103 LEU A O 1
ATOM 845 N N . GLU A 1 104 ? -10.675 8.564 10.330 1.00 91.44 104 GLU A N 1
ATOM 846 C CA . GLU A 1 104 ? -10.519 9.548 11.406 1.00 91.44 104 GLU A CA 1
ATOM 847 C C . GLU A 1 104 ? -11.873 10.150 11.815 1.00 91.44 104 GLU A C 1
ATOM 849 O O . GLU A 1 104 ? -12.184 10.199 13.008 1.00 91.44 104 GLU A O 1
ATOM 854 N N . GLU A 1 105 ? -12.715 10.515 10.841 1.00 92.75 105 GLU A N 1
ATOM 855 C CA . GLU A 1 105 ? -14.074 11.016 11.087 1.00 92.75 105 GLU A CA 1
ATOM 856 C C . GLU A 1 105 ? -14.945 9.981 11.819 1.00 92.75 105 GLU A C 1
ATOM 858 O O . GLU A 1 105 ? -15.578 10.311 12.824 1.00 92.75 105 GLU A O 1
ATOM 863 N N . GLU A 1 106 ? -14.924 8.714 11.392 1.00 91.75 106 GLU A N 1
ATOM 864 C CA . GLU A 1 106 ? -15.668 7.625 12.040 1.00 91.75 106 GLU A CA 1
ATOM 865 C C . GLU A 1 106 ? -15.256 7.420 13.502 1.00 91.75 106 GLU A C 1
ATOM 867 O O . GLU A 1 106 ? -16.100 7.210 14.380 1.00 91.75 106 GLU A O 1
ATOM 872 N N . VAL A 1 107 ? -13.953 7.487 13.785 1.00 91.69 107 VAL A N 1
ATOM 873 C CA . VAL A 1 107 ? -13.424 7.341 15.145 1.00 91.69 107 VAL A CA 1
ATOM 874 C C . VAL A 1 107 ? -13.800 8.533 16.024 1.00 91.69 107 VAL A C 1
ATOM 876 O O . VAL A 1 107 ? -14.058 8.352 17.218 1.00 91.69 107 VAL A O 1
ATOM 879 N N . ASP A 1 108 ? -13.830 9.742 15.472 1.00 91.62 108 ASP A N 1
ATOM 880 C CA . ASP A 1 108 ? -14.228 10.944 16.201 1.00 91.62 108 ASP A CA 1
ATOM 881 C C . ASP A 1 108 ? -15.732 10.986 16.483 1.00 91.62 108 ASP A C 1
ATOM 883 O O . ASP A 1 108 ? -16.133 11.327 17.601 1.00 91.62 108 ASP A O 1
ATOM 887 N N . ASP A 1 109 ? -16.567 10.572 15.532 1.00 91.12 109 ASP A N 1
ATOM 888 C CA . ASP A 1 109 ? -18.011 10.460 15.731 1.00 91.12 109 ASP A CA 1
ATOM 889 C C . ASP A 1 109 ? -18.375 9.343 16.714 1.00 91.12 109 ASP A C 1
ATOM 891 O O . ASP A 1 109 ? -19.270 9.527 17.538 1.00 91.12 109 ASP A O 1
ATOM 895 N N . ALA A 1 110 ? -17.641 8.226 16.729 1.00 87.12 110 ALA A N 1
ATOM 896 C CA . ALA A 1 110 ? -17.838 7.161 17.716 1.00 87.12 110 ALA A CA 1
ATOM 897 C C . ALA A 1 110 ? -17.518 7.587 19.164 1.00 87.12 110 ALA A C 1
ATOM 899 O O . ALA A 1 110 ? -17.946 6.925 20.113 1.00 87.12 110 ALA A O 1
ATOM 900 N N . LYS A 1 111 ? -16.749 8.668 19.354 1.00 84.06 111 LYS A N 1
ATOM 901 C CA . LYS A 1 111 ? -16.398 9.223 20.675 1.00 84.06 111 LYS A CA 1
ATOM 902 C C . LYS A 1 111 ? -17.377 10.294 21.172 1.00 84.06 111 LYS A C 1
ATOM 904 O O . LYS A 1 111 ? -17.260 10.687 22.337 1.00 84.06 111 LYS A O 1
ATOM 909 N N . ARG A 1 112 ? -18.271 10.799 20.317 1.00 73.75 112 ARG A N 1
ATOM 910 C CA . ARG A 1 112 ? -19.274 11.825 20.653 1.00 73.75 112 ARG A CA 1
ATOM 911 C C . ARG A 1 112 ? -20.523 11.219 21.285 1.00 73.75 112 ARG A C 1
ATOM 913 O O . ARG A 1 112 ? -21.077 11.899 22.179 1.00 73.75 112 ARG A O 1
#

pLDDT: mean 82.36, std 11.31, range [48.62, 95.75]

Secondary structure (DSSP, 8-state):
-HHHHHHHHHHHHHHHHHHHHHHHHHHHHHHHHHHHHHHTTS---------TTSBP-SSTTTTSBGGGS-HHHHHHHHHT--TTSTT--HHHHHHHHHHHHHHHHHHHHTT-

Sequence (112 aa):
MGKSFIKLYRVTVLILQDVLSVILITLRIHSVVLLQMFWKRKEIKMPDDFTDDSIMPFGAHKGKRMEDVPADYLLWLEDNADTKSRSFHPALYGYISSVYDVLEEEVDDAKR